Protein AF-A0A847QRR8-F1 (afdb_monomer_lite)

Structure (mmCIF, N/CA/C/O backbone):
data_AF-A0A847QRR8-F1
#
_entry.id   AF-A0A847QRR8-F1
#
loop_
_atom_site.group_PDB
_atom_site.id
_atom_site.type_symbol
_atom_site.label_atom_id
_atom_site.label_alt_id
_atom_site.label_comp_id
_atom_site.label_asym_id
_atom_site.label_entity_id
_atom_site.label_seq_id
_atom_site.pdbx_PDB_ins_code
_atom_site.Cartn_x
_atom_site.Cartn_y
_atom_site.Cartn_z
_atom_site.occupancy
_atom_site.B_iso_or_equiv
_atom_site.auth_seq_id
_atom_site.auth_comp_id
_atom_site.auth_asym_id
_atom_site.auth_atom_id
_atom_site.pdbx_PDB_model_num
ATOM 1 N N . MET A 1 1 ? -2.656 -1.971 -14.368 1.00 72.88 1 MET A N 1
ATOM 2 C CA . MET A 1 1 ? -1.738 -3.015 -13.848 1.00 72.88 1 MET A CA 1
ATOM 3 C C . MET A 1 1 ? -2.566 -4.234 -13.465 1.00 72.88 1 MET A C 1
ATOM 5 O O . MET A 1 1 ? -3.629 -4.039 -12.894 1.00 72.88 1 MET A O 1
ATOM 9 N N . SER A 1 2 ? -2.139 -5.461 -13.783 1.00 89.50 2 SER A N 1
ATOM 10 C CA . SER A 1 2 ? -2.786 -6.672 -13.246 1.00 89.50 2 SER A CA 1
ATOM 11 C C . SER A 1 2 ? -2.207 -7.009 -11.867 1.00 89.50 2 SER A C 1
ATOM 13 O O . SER A 1 2 ? -1.056 -6.673 -11.588 1.00 89.50 2 SER A O 1
ATOM 15 N N . ASN A 1 3 ? -2.964 -7.706 -11.011 1.00 88.38 3 ASN A N 1
ATOM 16 C CA . ASN A 1 3 ? -2.466 -8.126 -9.691 1.00 88.38 3 ASN A CA 1
ATOM 17 C C . ASN A 1 3 ? -1.184 -8.965 -9.808 1.00 88.38 3 ASN A C 1
ATOM 19 O O . ASN A 1 3 ? -0.263 -8.806 -9.015 1.00 88.38 3 ASN A O 1
ATOM 23 N N . ALA A 1 4 ? -1.102 -9.822 -10.829 1.00 89.50 4 ALA A N 1
ATOM 24 C CA . ALA A 1 4 ? 0.083 -10.628 -11.108 1.00 89.50 4 ALA A CA 1
ATOM 25 C C . ALA A 1 4 ? 1.310 -9.776 -11.460 1.00 89.50 4 ALA A C 1
ATOM 27 O O . ALA A 1 4 ? 2.414 -10.064 -11.003 1.00 89.50 4 ALA A O 1
ATOM 28 N N . GLU A 1 5 ? 1.112 -8.715 -12.238 1.00 90.81 5 GLU A N 1
ATOM 29 C CA . GLU A 1 5 ? 2.190 -7.811 -12.626 1.00 90.81 5 GLU A CA 1
ATOM 30 C C . GLU A 1 5 ? 2.663 -6.956 -11.443 1.00 90.81 5 GLU A C 1
ATOM 32 O O . GLU A 1 5 ? 3.865 -6.793 -11.247 1.00 90.81 5 GLU A O 1
ATOM 37 N N . LEU A 1 6 ? 1.740 -6.494 -10.593 1.00 89.81 6 LEU A N 1
ATOM 38 C CA . LEU A 1 6 ? 2.092 -5.787 -9.361 1.00 89.81 6 LEU A CA 1
ATOM 39 C C . LEU A 1 6 ? 2.891 -6.683 -8.403 1.00 89.81 6 LEU A C 1
ATOM 41 O O . LEU A 1 6 ? 3.900 -6.237 -7.865 1.00 89.81 6 LEU A O 1
ATOM 45 N N . MET A 1 7 ? 2.496 -7.953 -8.234 1.00 91.19 7 MET A N 1
ATOM 46 C CA . MET A 1 7 ? 3.246 -8.909 -7.403 1.00 91.19 7 MET A CA 1
ATOM 47 C C . MET A 1 7 ? 4.690 -9.072 -7.873 1.00 91.19 7 MET A C 1
ATOM 49 O O . MET A 1 7 ? 5.603 -9.088 -7.050 1.00 91.19 7 MET A O 1
ATOM 53 N N . ARG A 1 8 ? 4.896 -9.168 -9.193 1.00 91.50 8 ARG A N 1
ATOM 54 C CA . ARG A 1 8 ? 6.229 -9.308 -9.787 1.00 91.50 8 ARG A CA 1
ATOM 55 C C . ARG A 1 8 ? 7.064 -8.044 -9.619 1.00 91.50 8 ARG A C 1
ATOM 57 O O . ARG A 1 8 ? 8.201 -8.141 -9.177 1.00 91.50 8 ARG A O 1
ATOM 64 N N . ARG A 1 9 ? 6.503 -6.872 -9.932 1.00 91.38 9 ARG A N 1
ATOM 65 C CA . ARG A 1 9 ? 7.229 -5.593 -9.852 1.00 91.38 9 ARG A CA 1
ATOM 66 C C . ARG A 1 9 ? 7.562 -5.183 -8.423 1.00 91.38 9 ARG A C 1
ATOM 68 O O . ARG A 1 9 ? 8.668 -4.727 -8.175 1.00 91.38 9 ARG A O 1
ATOM 75 N N . ALA A 1 10 ? 6.626 -5.361 -7.494 1.00 91.69 10 ALA A N 1
ATOM 76 C CA . ALA A 1 10 ? 6.816 -5.009 -6.089 1.00 91.69 10 ALA A CA 1
ATOM 77 C C . ALA A 1 10 ? 7.507 -6.119 -5.279 1.00 91.69 10 ALA A C 1
ATOM 79 O O . ALA A 1 10 ? 7.748 -5.941 -4.089 1.00 91.69 10 ALA A O 1
ATOM 80 N N . ASN A 1 11 ? 7.797 -7.276 -5.887 1.00 92.44 11 ASN A N 1
ATOM 81 C CA . ASN A 1 11 ? 8.362 -8.442 -5.206 1.00 92.44 11 ASN A CA 1
ATOM 82 C C . ASN A 1 11 ? 7.572 -8.823 -3.930 1.00 92.44 11 ASN A C 1
ATOM 84 O O . ASN A 1 11 ? 8.131 -9.042 -2.850 1.00 92.44 11 ASN A O 1
ATOM 88 N N . ILE A 1 12 ? 6.239 -8.866 -4.049 1.00 91.38 12 ILE A N 1
ATOM 89 C CA . ILE A 1 12 ? 5.323 -9.173 -2.942 1.00 91.38 12 ILE A CA 1
ATOM 90 C C . ILE A 1 12 ? 4.516 -10.442 -3.206 1.00 91.38 12 ILE A C 1
ATOM 92 O O . ILE A 1 12 ? 4.124 -10.751 -4.330 1.00 91.38 12 ILE A O 1
ATOM 96 N N . SER A 1 13 ? 4.216 -11.167 -2.131 1.00 92.06 13 SER A N 1
ATOM 97 C CA . SER A 1 13 ? 3.339 -12.336 -2.162 1.00 92.06 13 SER A CA 1
ATOM 98 C C . SER A 1 13 ? 1.868 -11.921 -2.275 1.00 92.06 13 SER A C 1
ATOM 100 O O . SER A 1 13 ? 1.480 -10.847 -1.810 1.00 92.06 13 SER A O 1
ATOM 102 N N . ALA A 1 14 ? 1.014 -12.830 -2.753 1.00 91.81 14 ALA A N 1
ATOM 103 C CA . ALA A 1 14 ? -0.439 -12.624 -2.799 1.00 91.81 14 ALA A CA 1
ATOM 104 C C . ALA A 1 14 ? -1.049 -12.242 -1.433 1.00 91.81 14 ALA A C 1
ATOM 106 O O . ALA A 1 14 ? -2.020 -11.494 -1.377 1.00 91.81 14 ALA A O 1
ATOM 107 N N . ASN A 1 15 ? -0.441 -12.690 -0.328 1.00 90.38 15 A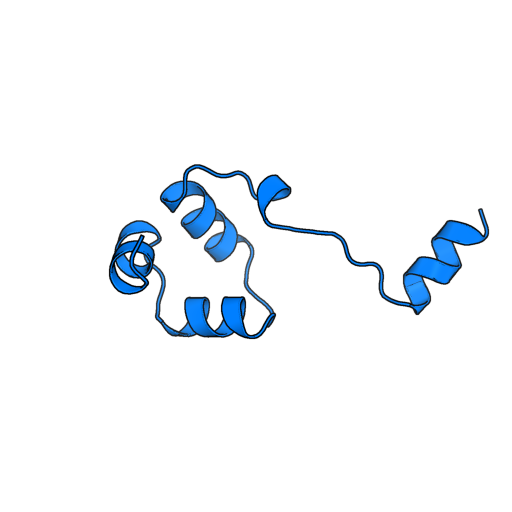SN A N 1
ATOM 108 C CA . ASN A 1 15 ? -0.850 -12.326 1.029 1.00 90.38 15 ASN A CA 1
ATOM 109 C C . ASN A 1 15 ? -0.822 -10.808 1.275 1.00 90.38 15 ASN A C 1
ATOM 111 O O . ASN A 1 15 ? -1.710 -10.272 1.929 1.00 90.38 15 ASN A O 1
ATOM 115 N N . ILE A 1 16 ? 0.173 -10.102 0.728 1.00 91.81 16 ILE A N 1
ATOM 116 C CA . ILE A 1 16 ? 0.264 -8.644 0.868 1.00 91.81 16 ILE A CA 1
ATOM 117 C C . ILE A 1 16 ? -0.886 -7.975 0.114 1.00 91.81 16 ILE A C 1
ATOM 119 O O . ILE A 1 16 ? -1.534 -7.097 0.668 1.00 91.81 16 ILE A O 1
ATOM 123 N N . ILE A 1 17 ? -1.218 -8.445 -1.093 1.00 90.06 17 ILE A N 1
ATOM 124 C CA . ILE A 1 17 ? -2.361 -7.923 -1.858 1.00 90.06 17 ILE A CA 1
ATOM 125 C C . ILE A 1 17 ? -3.674 -8.123 -1.102 1.00 90.06 17 ILE A C 1
ATOM 127 O O . ILE A 1 17 ? -4.477 -7.195 -1.010 1.00 90.06 17 ILE A O 1
ATOM 131 N N . THR A 1 18 ? -3.887 -9.310 -0.530 1.00 92.00 18 THR A N 1
ATOM 132 C CA . THR A 1 18 ? -5.075 -9.571 0.286 1.00 92.00 18 THR A CA 1
ATOM 133 C C . THR A 1 18 ? -5.148 -8.604 1.461 1.00 92.00 18 THR A C 1
ATOM 135 O O . THR A 1 18 ? -6.195 -7.993 1.651 1.00 92.00 18 THR A O 1
ATOM 138 N N . LYS A 1 19 ? -4.034 -8.392 2.177 1.00 91.19 19 LYS A N 1
ATOM 139 C CA . LYS A 1 19 ? -3.971 -7.457 3.306 1.00 91.19 19 LYS A CA 1
ATOM 140 C C . LYS A 1 19 ? -4.329 -6.027 2.913 1.00 91.19 19 LYS A C 1
ATOM 142 O O . LYS A 1 19 ? -5.088 -5.396 3.640 1.00 91.19 19 LYS A O 1
ATOM 147 N N . ILE A 1 20 ? -3.844 -5.549 1.762 1.00 88.50 20 ILE A N 1
ATOM 148 C CA . ILE A 1 20 ? -4.180 -4.212 1.243 1.00 88.50 20 ILE A CA 1
ATOM 149 C C . ILE A 1 20 ? -5.686 -4.133 1.003 1.00 88.50 20 ILE A C 1
ATOM 151 O O . ILE A 1 20 ? -6.344 -3.200 1.447 1.00 88.50 20 ILE A O 1
ATOM 155 N N . ARG A 1 21 ? -6.252 -5.155 0.352 1.00 87.25 21 ARG A N 1
ATOM 156 C CA . ARG A 1 21 ? -7.679 -5.202 0.013 1.00 87.25 21 ARG A CA 1
ATOM 157 C C . ARG A 1 21 ? -8.586 -5.258 1.244 1.00 87.25 21 ARG A C 1
ATOM 159 O O . ARG A 1 21 ? -9.706 -4.770 1.189 1.00 87.25 21 ARG A O 1
ATOM 166 N N . THR A 1 22 ? -8.124 -5.879 2.327 1.00 90.44 22 THR A N 1
ATOM 167 C CA . THR A 1 22 ? -8.858 -5.990 3.596 1.00 90.44 22 THR A CA 1
ATOM 168 C C . THR A 1 22 ? -8.553 -4.860 4.581 1.00 90.44 22 THR A C 1
ATOM 170 O O . THR A 1 22 ? -9.098 -4.880 5.679 1.00 90.44 22 THR A O 1
ATOM 173 N N . GLY A 1 23 ? -7.657 -3.922 4.246 1.00 85.62 23 GLY A N 1
ATOM 174 C CA . GLY A 1 23 ? -7.219 -2.867 5.169 1.00 85.62 23 GLY A CA 1
ATOM 175 C C . GLY A 1 23 ? -6.489 -3.402 6.407 1.00 85.62 23 GLY A C 1
ATOM 176 O O . GLY A 1 23 ? -6.569 -2.822 7.484 1.00 85.62 23 GLY A O 1
ATOM 177 N N . GLN A 1 24 ? -5.817 -4.548 6.284 1.00 88.62 24 GLN A N 1
ATOM 178 C CA . GLN A 1 24 ? -5.061 -5.144 7.381 1.00 88.62 24 GLN A CA 1
ATOM 179 C C . GLN A 1 24 ? -3.685 -4.498 7.521 1.00 88.62 24 GLN A C 1
ATOM 181 O O . GLN A 1 24 ? -3.141 -3.923 6.582 1.00 88.62 24 GLN A O 1
ATOM 186 N N . TYR A 1 25 ? -3.081 -4.691 8.692 1.00 88.00 25 TYR A N 1
ATOM 187 C CA . TYR A 1 25 ? -1.724 -4.244 8.967 1.00 88.00 25 TYR A CA 1
ATOM 188 C C . TYR A 1 25 ? -0.699 -4.787 7.954 1.00 88.00 25 TYR A C 1
ATOM 190 O O . TYR A 1 25 ? -0.585 -6.005 7.725 1.00 88.00 25 TYR A O 1
ATOM 198 N N . ILE A 1 26 ? 0.096 -3.865 7.409 1.00 88.81 26 ILE A N 1
ATOM 199 C CA . ILE A 1 26 ? 1.197 -4.109 6.477 1.00 88.81 26 ILE A CA 1
ATOM 200 C C . ILE A 1 26 ? 2.439 -3.383 6.991 1.00 88.81 26 ILE A C 1
ATOM 202 O O . ILE A 1 26 ? 2.364 -2.248 7.451 1.00 88.81 26 ILE A O 1
ATOM 206 N N . ALA A 1 27 ? 3.588 -4.051 6.898 1.00 89.75 27 ALA A N 1
ATOM 207 C CA . ALA A 1 27 ? 4.874 -3.457 7.241 1.00 89.75 27 ALA A CA 1
ATOM 208 C C . ALA A 1 27 ? 5.276 -2.376 6.226 1.00 89.75 27 ALA A C 1
ATOM 210 O O . ALA A 1 27 ? 5.094 -2.559 5.019 1.00 89.75 27 ALA A O 1
ATOM 211 N N . LEU A 1 28 ? 5.889 -1.294 6.709 1.00 89.00 28 LEU A N 1
ATOM 212 C CA . LEU A 1 28 ? 6.308 -0.159 5.882 1.00 89.00 28 LEU A CA 1
ATOM 213 C C . LEU A 1 28 ? 7.269 -0.557 4.750 1.00 89.00 28 LEU A C 1
ATOM 215 O O . LEU A 1 28 ? 7.117 -0.044 3.648 1.00 89.0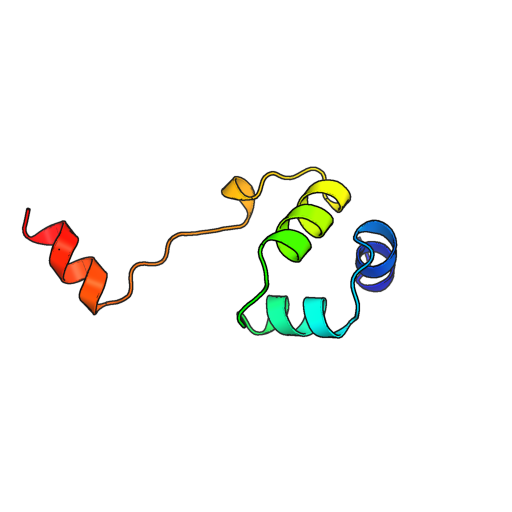0 28 LEU A O 1
ATOM 219 N N . ASP A 1 29 ? 8.148 -1.547 4.944 1.00 90.31 29 ASP A N 1
ATOM 220 C CA . ASP A 1 29 ? 9.031 -2.058 3.876 1.00 90.31 29 ASP A CA 1
ATOM 221 C C . ASP A 1 29 ? 8.256 -2.569 2.651 1.00 90.31 29 ASP A C 1
ATOM 223 O O . ASP A 1 29 ? 8.684 -2.460 1.500 1.00 90.31 29 ASP A O 1
ATOM 227 N N . LYS A 1 30 ? 7.081 -3.166 2.889 1.00 90.69 30 LYS A N 1
ATOM 228 C CA . LYS A 1 30 ? 6.225 -3.667 1.808 1.00 90.69 30 LYS A CA 1
ATOM 229 C C . LYS A 1 30 ? 5.495 -2.528 1.119 1.00 90.69 30 LYS A C 1
ATOM 231 O O . LYS A 1 30 ? 5.346 -2.577 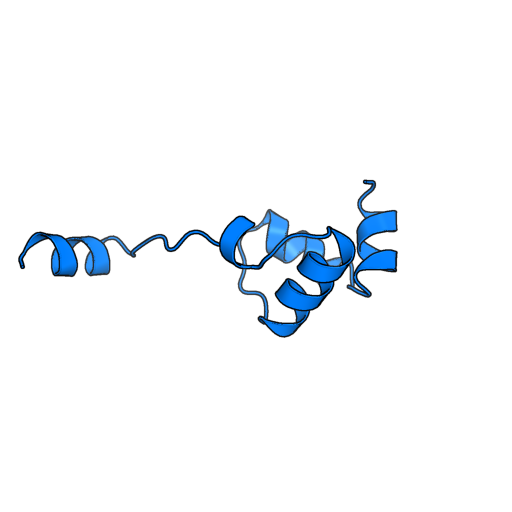-0.098 1.00 90.69 30 LYS A O 1
ATOM 236 N N . VAL A 1 31 ? 5.094 -1.509 1.876 1.00 90.06 31 VAL A N 1
ATOM 237 C CA . VAL A 1 31 ? 4.531 -0.270 1.330 1.00 90.06 31 VAL A CA 1
ATOM 238 C C . VAL A 1 31 ? 5.560 0.421 0.432 1.00 90.06 31 VAL A C 1
ATOM 240 O O . VAL A 1 31 ? 5.228 0.774 -0.693 1.00 90.06 31 VAL A O 1
ATOM 243 N N . GLU A 1 32 ? 6.820 0.514 0.860 1.00 90.94 32 GLU A N 1
ATOM 244 C CA . GLU A 1 32 ? 7.915 1.071 0.056 1.00 90.94 32 GLU A CA 1
ATOM 245 C C . GLU A 1 32 ? 8.109 0.312 -1.264 1.00 90.94 32 GLU A C 1
ATOM 247 O O . GLU A 1 32 ? 8.117 0.923 -2.333 1.00 90.94 32 GLU A O 1
ATOM 252 N N . SER A 1 33 ? 8.182 -1.022 -1.221 1.00 91.88 33 SER A N 1
ATOM 253 C CA . SER A 1 33 ? 8.336 -1.838 -2.439 1.00 91.88 33 SER A CA 1
ATOM 254 C C . SER A 1 33 ? 7.183 -1.639 -3.434 1.00 91.88 33 SER A C 1
ATOM 256 O O . SER A 1 33 ? 7.389 -1.636 -4.648 1.00 91.88 33 SER A O 1
ATOM 258 N N . ILE A 1 34 ? 5.961 -1.448 -2.931 1.00 91.00 34 ILE A N 1
ATOM 259 C CA . ILE A 1 34 ? 4.782 -1.149 -3.754 1.00 91.00 34 ILE A CA 1
ATOM 260 C C . ILE A 1 34 ? 4.876 0.260 -4.342 1.00 91.00 34 ILE A C 1
ATOM 262 O O . ILE A 1 34 ? 4.625 0.438 -5.534 1.00 91.00 34 ILE A O 1
ATOM 266 N N . CYS A 1 35 ? 5.271 1.241 -3.532 1.00 91.19 35 CYS A N 1
ATOM 267 C CA . CYS A 1 35 ? 5.478 2.619 -3.960 1.00 91.19 35 CYS A CA 1
ATOM 268 C C . CYS A 1 35 ? 6.494 2.720 -5.100 1.00 91.19 35 CYS A C 1
ATOM 270 O O . CYS A 1 35 ? 6.216 3.345 -6.123 1.00 91.19 35 CYS A O 1
ATOM 272 N N . LEU A 1 36 ? 7.624 2.020 -4.979 1.00 90.69 36 LEU A N 1
ATOM 273 C CA . LEU A 1 36 ? 8.641 1.941 -6.028 1.00 90.69 36 LEU A CA 1
ATOM 274 C C . LEU A 1 36 ? 8.101 1.286 -7.308 1.00 90.69 36 LEU A C 1
ATOM 276 O O . LEU A 1 36 ? 8.384 1.757 -8.408 1.00 90.69 36 LEU A O 1
ATOM 280 N N . ALA A 1 37 ? 7.279 0.240 -7.183 1.00 91.69 37 ALA A N 1
ATOM 281 C CA . ALA A 1 37 ? 6.678 -0.447 -8.326 1.00 91.69 37 ALA A CA 1
ATOM 282 C C . ALA A 1 37 ? 5.599 0.377 -9.053 1.00 91.69 37 ALA A C 1
ATOM 284 O O . ALA A 1 37 ? 5.393 0.185 -10.255 1.00 91.69 37 ALA A O 1
ATOM 285 N N . MET A 1 38 ? 4.898 1.258 -8.331 1.00 88.50 38 MET A N 1
ATOM 286 C CA . MET A 1 38 ? 3.826 2.109 -8.863 1.00 88.50 38 MET A CA 1
ATOM 287 C C . MET A 1 38 ? 4.260 3.557 -9.124 1.00 88.50 38 MET A C 1
ATOM 289 O O . MET A 1 38 ? 3.438 4.352 -9.573 1.00 88.50 38 MET A O 1
ATOM 293 N N . CYS A 1 39 ? 5.529 3.893 -8.874 1.00 88.56 39 CYS A N 1
ATOM 294 C CA . CYS A 1 39 ? 6.055 5.257 -8.956 1.00 88.56 39 CYS A CA 1
ATOM 295 C C . CYS A 1 39 ? 5.237 6.269 -8.131 1.00 88.56 39 CYS A C 1
ATOM 297 O O . CYS A 1 39 ? 5.001 7.388 -8.582 1.00 88.56 39 CYS A O 1
ATOM 299 N N . CYS A 1 40 ? 4.800 5.877 -6.934 1.00 89.25 40 CYS A N 1
ATOM 300 C CA . CYS A 1 40 ? 4.111 6.758 -5.990 1.00 89.25 40 CYS A CA 1
ATOM 301 C C . CYS A 1 40 ? 4.929 6.941 -4.711 1.00 89.25 40 CYS A C 1
ATOM 303 O O . CYS A 1 40 ? 5.857 6.177 -4.440 1.00 89.25 40 CYS A O 1
ATOM 305 N N . THR A 1 41 ? 4.584 7.944 -3.906 1.00 86.62 41 THR A N 1
ATOM 306 C CA . THR A 1 41 ? 5.146 8.098 -2.562 1.00 86.62 41 THR A CA 1
ATOM 307 C C . THR A 1 41 ? 4.191 7.519 -1.515 1.00 86.62 41 THR A C 1
ATOM 309 O O . THR A 1 41 ? 2.986 7.448 -1.753 1.00 86.62 41 THR A O 1
ATOM 312 N N . PRO A 1 42 ? 4.680 7.111 -0.328 1.00 85.00 42 PRO A N 1
ATOM 313 C CA . PRO A 1 42 ? 3.807 6.648 0.754 1.00 85.00 42 PRO A CA 1
ATOM 314 C C . PRO A 1 42 ? 2.742 7.682 1.144 1.00 85.00 42 PRO A C 1
ATOM 316 O O . PRO A 1 42 ? 1.648 7.310 1.552 1.00 85.00 42 PRO A O 1
ATOM 319 N N . ASN A 1 43 ? 3.046 8.970 0.969 1.00 85.38 43 ASN A N 1
ATOM 320 C CA . ASN A 1 43 ? 2.123 10.067 1.239 1.00 85.38 43 ASN A CA 1
ATOM 321 C C . ASN A 1 43 ? 0.928 10.097 0.268 1.00 85.38 43 ASN A C 1
ATOM 323 O O . ASN A 1 43 ? -0.108 10.651 0.609 1.00 85.38 43 ASN A O 1
ATOM 327 N N . ASP A 1 44 ? 1.055 9.503 -0.922 1.00 83.44 44 ASP A N 1
ATOM 328 C CA . ASP A 1 44 ? -0.028 9.439 -1.912 1.00 83.44 44 ASP A CA 1
ATOM 329 C C . ASP A 1 44 ? -1.028 8.303 -1.629 1.00 83.44 44 ASP A C 1
ATOM 331 O O . ASP A 1 44 ? -2.127 8.299 -2.179 1.00 83.44 44 ASP A 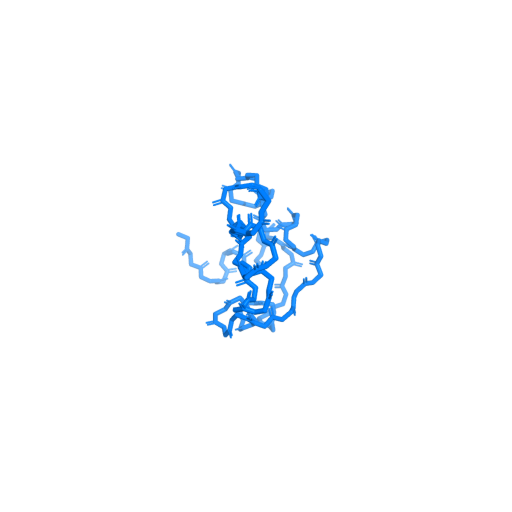O 1
ATOM 335 N N . ILE A 1 45 ? -0.654 7.315 -0.804 1.00 81.81 45 ILE A N 1
ATOM 336 C CA . ILE A 1 45 ? -1.440 6.087 -0.578 1.00 81.81 45 ILE A CA 1
ATOM 337 C C . ILE A 1 45 ? -1.832 5.849 0.886 1.00 81.81 45 ILE A C 1
ATOM 339 O O . ILE A 1 45 ? -2.590 4.921 1.169 1.00 81.81 45 ILE A O 1
ATOM 343 N N . LEU A 1 46 ? -1.309 6.648 1.816 1.00 82.69 46 LEU A N 1
ATOM 344 C CA . LEU A 1 46 ? -1.626 6.575 3.240 1.00 82.69 46 LEU A CA 1
ATOM 345 C C . LEU A 1 46 ? -2.467 7.785 3.643 1.00 82.69 46 LEU A C 1
ATOM 347 O O . LEU A 1 46 ? -2.059 8.926 3.444 1.00 82.69 46 LEU A O 1
ATOM 351 N N . GLU A 1 47 ? -3.610 7.525 4.273 1.00 80.94 47 GLU A N 1
ATOM 352 C CA . GLU A 1 47 ? -4.415 8.543 4.941 1.00 80.94 47 GLU A CA 1
ATOM 353 C C . GLU A 1 47 ? -4.355 8.312 6.452 1.00 80.94 47 GLU A C 1
ATOM 355 O O . GLU A 1 47 ? -4.578 7.201 6.942 1.00 80.94 47 GLU A O 1
ATOM 360 N N . PHE A 1 48 ? -4.040 9.367 7.203 1.00 78.44 48 PHE A N 1
ATOM 361 C CA . PHE A 1 48 ? -4.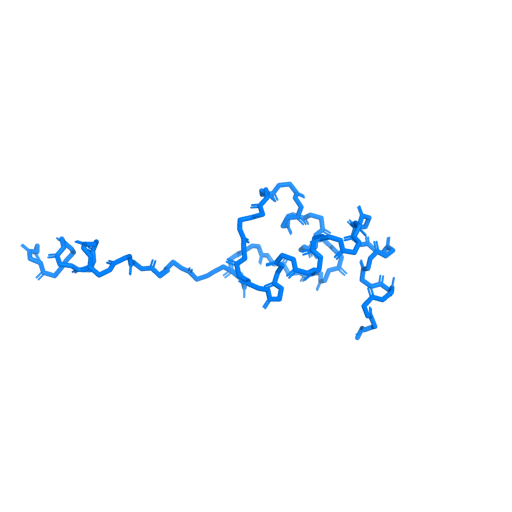123 9.330 8.656 1.00 78.44 48 PHE A CA 1
ATOM 362 C C . PHE A 1 48 ? -5.589 9.448 9.059 1.00 78.44 48 PHE A C 1
ATOM 364 O O . PHE A 1 48 ? -6.118 10.550 9.185 1.00 78.44 48 PHE A O 1
ATOM 371 N N . VAL A 1 49 ? -6.240 8.305 9.263 1.00 75.56 49 VAL A N 1
ATOM 372 C CA . VAL A 1 49 ? -7.584 8.259 9.837 1.00 75.56 49 VAL A CA 1
ATOM 373 C C . VAL A 1 49 ? -7.431 8.275 11.359 1.00 75.56 49 VAL A C 1
ATOM 375 O O . VAL A 1 49 ? -6.942 7.293 11.921 1.00 75.56 49 VAL A O 1
ATOM 378 N N . PRO A 1 50 ? -7.771 9.377 12.052 1.00 75.62 50 PRO A N 1
ATOM 379 C CA . PRO A 1 50 ? -7.769 9.371 13.505 1.00 75.62 50 PRO A CA 1
ATOM 380 C C . PRO A 1 50 ? -8.832 8.383 13.989 1.00 75.62 50 PRO A C 1
ATOM 382 O O . PRO A 1 50 ? -9.962 8.399 13.502 1.00 75.62 50 PRO A O 1
ATOM 385 N N . ASP A 1 51 ? -8.506 7.558 14.984 1.00 76.06 51 ASP A N 1
ATOM 386 C CA . ASP A 1 51 ? -9.541 6.820 15.708 1.00 76.06 51 ASP A CA 1
ATOM 387 C C . ASP A 1 51 ? -10.556 7.814 16.295 1.00 76.06 51 ASP A C 1
ATOM 389 O O . ASP A 1 51 ? -10.199 8.951 16.625 1.00 76.06 51 ASP A O 1
ATOM 393 N N . GLU A 1 52 ? -11.812 7.404 16.495 1.00 71.12 52 GLU A N 1
ATOM 394 C CA . GLU A 1 52 ? -12.836 8.290 17.080 1.00 71.12 52 GLU A CA 1
ATOM 395 C C . GLU A 1 52 ? -12.388 8.911 18.416 1.00 71.12 52 GLU A C 1
ATOM 397 O O . GLU A 1 52 ? -12.743 10.044 18.754 1.00 71.12 52 GLU A O 1
ATOM 402 N N . GLU A 1 53 ? -11.555 8.191 19.169 1.00 65.38 53 GLU A N 1
ATOM 403 C CA . GLU A 1 53 ? -10.949 8.669 20.408 1.00 65.38 53 GLU A CA 1
ATOM 404 C C . GLU A 1 53 ? -9.835 9.709 20.173 1.00 65.38 53 GLU A C 1
ATOM 406 O O . GLU A 1 53 ? -9.698 10.664 20.943 1.00 65.38 53 GLU A O 1
ATOM 411 N N . GLN A 1 54 ? -9.073 9.584 19.081 1.00 64.62 54 GLN A N 1
ATOM 412 C CA . GLN A 1 54 ? -8.050 10.552 18.676 1.00 64.62 54 GLN A CA 1
ATOM 413 C C . GLN A 1 54 ? -8.663 11.826 18.074 1.00 64.62 54 GLN A C 1
ATOM 415 O O . GLN A 1 54 ? -8.177 12.926 18.350 1.00 64.62 54 GLN A O 1
ATOM 420 N N . MET A 1 55 ? -9.789 11.723 17.358 1.00 61.47 55 MET A N 1
ATOM 421 C CA . MET A 1 55 ? -10.503 12.888 16.815 1.00 61.47 55 MET A CA 1
ATOM 422 C C . MET A 1 55 ? -11.020 13.823 17.926 1.00 61.47 55 MET A C 1
ATOM 424 O O . MET A 1 55 ? -10.984 15.048 17.779 1.00 61.47 55 MET A O 1
ATOM 428 N N . LYS A 1 56 ? -11.433 13.269 19.077 1.00 62.75 56 LYS A N 1
ATOM 429 C CA . LYS A 1 56 ? -11.840 14.050 20.263 1.00 62.75 56 LYS A CA 1
ATOM 430 C C . LYS A 1 56 ? -10.681 14.822 20.902 1.00 62.75 56 LYS A C 1
ATOM 432 O O . LYS A 1 56 ? -10.908 15.885 21.472 1.00 62.75 56 LYS A O 1
ATOM 437 N N . LYS A 1 57 ? -9.443 14.325 20.800 1.00 62.28 57 LYS A N 1
ATOM 438 C CA . LYS A 1 57 ? -8.261 14.991 21.375 1.00 62.28 57 LYS A CA 1
ATOM 439 C C . LYS A 1 57 ? -7.807 16.200 20.550 1.00 62.28 57 LYS A C 1
ATOM 441 O O . LYS A 1 57 ? -7.409 17.198 21.139 1.00 62.28 57 LYS A O 1
ATOM 446 N N . CYS A 1 58 ? -7.901 16.150 19.219 1.00 62.03 58 CYS A N 1
ATOM 447 C CA . CYS A 1 58 ? -7.497 17.271 18.358 1.00 62.03 58 CYS A CA 1
ATOM 448 C C . CYS A 1 58 ? -8.514 18.423 18.316 1.00 62.03 58 CYS A C 1
ATOM 450 O O . CYS A 1 58 ? -8.113 19.568 18.143 1.00 62.03 58 CYS A O 1
ATOM 452 N N . ARG A 1 59 ? -9.814 18.150 18.487 1.00 59.38 59 ARG A N 1
ATOM 453 C CA . ARG A 1 59 ? -10.876 19.173 18.408 1.00 59.38 59 ARG A CA 1
ATOM 454 C C . ARG A 1 59 ? -11.035 20.017 19.682 1.00 59.38 59 ARG A C 1
ATOM 456 O O . ARG A 1 59 ? -11.716 21.036 19.649 1.00 59.38 59 ARG A O 1
ATOM 463 N N . ASN A 1 60 ? -10.400 19.607 20.779 1.00 59.34 60 ASN A N 1
ATOM 464 C CA . ASN A 1 60 ? -10.456 20.285 22.077 1.00 59.34 60 ASN A CA 1
ATOM 465 C C . ASN A 1 60 ? -9.202 21.135 22.372 1.00 59.34 60 ASN A C 1
ATOM 467 O O . ASN A 1 60 ? -8.962 21.465 23.534 1.00 59.34 60 ASN A O 1
ATOM 471 N N . LYS A 1 61 ? -8.393 21.453 21.353 1.00 50.69 61 LYS A N 1
ATOM 472 C CA . LYS A 1 61 ? -7.225 22.331 21.474 1.00 50.69 61 LYS A CA 1
ATOM 473 C C . LYS A 1 61 ? -7.484 23.693 20.846 1.00 50.69 61 LYS A C 1
ATOM 475 O O . LYS A 1 61 ? -8.080 23.717 19.749 1.00 50.69 61 LYS A O 1
#

pLDDT: mean 83.63, std 10.78, range [50.69, 92.44]

Sequence (61 aa):
MSNAELMRRANISANIITKIRTGQYIALDKVESICLAMCCTPNDILEFVPDEEQMKKCRNK

Radius of gyration: 14.74 Å; chains: 1; bounding box: 22×35×36 Å

Foldseek 3Di:
DDPVLLCVQLVHDVVVVVCVVVVHDDDVNSVVSSCNSVVHDSVVVDDPDQDPVRVVVVVVD

Secondary structure (DSSP, 8-state):
--HHHHHHHTT--HHHHHHHHTT----HHHHHHHHHHHT--HHHH------HHHHHHHTT-

=== Feature glossary ===
Key to the feature types in this record:

— What the protein is —

Primary structure: the covalent order of the twenty standard amino acids along the backbone. Two proteins with the same sequence will (almost always) fold to the same structure; two with 30% identity often share a fold but not the details.

Database cross-references. InterPro integrates a dozen domain/family signature databases into unified entries with residue-range hits. GO terms attach function/process/location labels with evidence codes. CATH codes position the fold in a four-level structural taxonomy. Organism is the NCBI-taxonomy species name.

— Where its atoms are —

The mmCIF block holds the 3D Cartesian coordinates of each backbone atom (N, Cα, C, O) in ångströms. mmCIF is the PDB's canonical archive format — a tagged-loop text representation of the atomic model.

Six rendered views show the 3D structure from the faces of a cube — i.e. along ±x, ±y, ±z. Rendering representation is drawn randomly per protein from cartoon (secondary-structure ribbons), sticks (backbone bonds), or molecular surface; coloring is either N→C rainbow (blue at the N-terminus through red at the C-terminus) or one color per chain.

— Local backbone conformation —

DSSP 8-state secondary structure assigns each residue one of H (α-helix), G (3₁₀-helix), I (π-helix), E (extended β-strand), B (isolated β-bridge), T (hydrogen-bonded turn), S (bend), or '-' (coil). The assignment is computed from backbone hydrogen-bond geometry via the Kabsch–Sander algorithm.

P-SEA three-state annotation labels each residue as helix, strand, or coil based purely on the geometry of the Cα trace. It serves as a fallback when the full backbone (and thus DSSP) is unavailable.

The φ/ψ torsion pair specifies the backbone conformation at each residue. φ rotates about the N–Cα bond, ψ about the Cα–C bond. Steric clashes forbid most of the (φ, ψ) plane — the allowed regions (α-helix basin, β-sheet basin, left-handed helix) are the Ramachandran-allowed regions.

— Global shape and packing —

The geometric summary reports three shape descriptors. Rg (radius of gyration) measures how spread out the Cα atoms are about their centre of mass; compact globular proteins have small Rg, elongated or unfolded ones large. Cα contacts (<8 Å, |i−j|>4) count long-range residue pairs in spatial proximity — high for tightly packed folds, near zero for rods or random coil. The bounding-box extents give 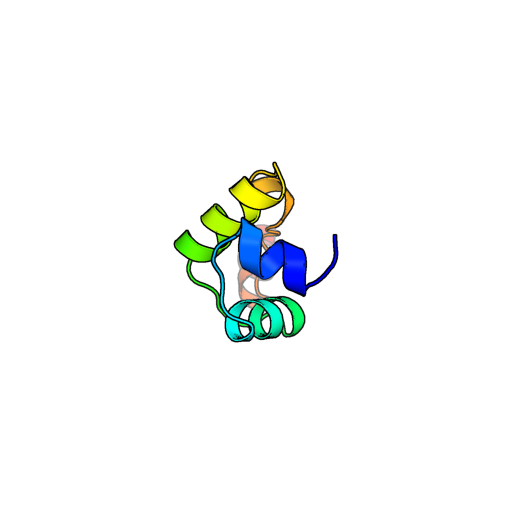the protein's footprint along x, y, z in Å.

Accessible surface area quantifies burial. A residue with SASA near zero is packed into the hydrophobic core; one with SASA >100 Å² sits on the surface. Computed here via the Shrake–Rupley numerical algorithm with a 1.4 Å probe.

Plot images: a contact map (which residues are close in 3D, as an N×N binary image), a Ramachandran scatter (backbone torsion angles, revealing secondary-structure composition at a glance), and — for AlphaFold structures — a PAE heatmap (pairwise prediction confidence).

— Structural neighborhood —

The Foldseek 3Di string encodes local tertiary geometry as a 20-letter alphabet — one character per residue — derived from the relative positions of nearby Cα atoms. Unlike the amino-acid sequence, 3Di is a direct function of the 3D structure, so two proteins with the same fold have similar 3Di strings even at low sequence identity.

Nearest PDB neighbors are the top structural matches found by Foldseek when searching this structure against the entire Protein Data Bank. Each hit reports a TM-score (0 to 1; >0.5 almost always implies the same fold) and an E-value. These are *structural* homologs — they may share no detectable sequence similarity.

— Confidence and disorder —

For AlphaFold models, the B-factor field carries pLDDT — the model's own estimate of local accuracy on a 0–100 scale. Regions with pLDDT<50 should be treated as essentially unmodeled; they often correspond to intrinsically disordered segments.

B-factor (Debye–Waller factor) reflects atomic displacement in the crystal lattice. It is an experimental observable (units Å²), not a prediction; low values mean the atom is pinned down, high values mean it moves or is heterogeneous across the crystal.

Predicted aligned error is AlphaFold's pairwise confidence. Unlike pLDDT (per-residue), PAE is per-residue-pair and captures whether two parts of the structure are correctly placed relative to each other. Units are ångströms of expected positional error.